Protein AF-A0A177NPK9-F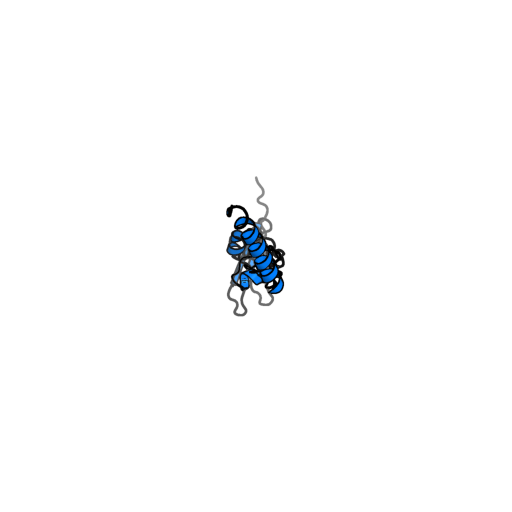1 (afdb_monomer_lite)

pLDDT: mean 84.01, std 14.15, range [46.66, 98.06]

Radius of gyration: 33.13 Å; chains: 1; bounding box: 73×43×99 Å

Foldseek 3Di:
DDDDDDWDWDWDADPVRHTAWIDIPVAWIKGWDADPVGHTDAIATRVADQQCPPRDHQVRDQQRNPLQDGPVRCVVQVHDSNDSCQQQDQQCPQPDGPVRCVVVVHHSNDRPPPPPPPPPPPVVVVVVVVVVVVVVVVVVVVVPDD

Secondary structure (DSSP, 8-state):
----PPP-EEEEE-TTS-EEEEEETTSPEEEEEE-TTS-EEEEEETTS--SSSSS--GGG-SSTT-SSS-HHHHHHHT--TT-TTGGG--SSSSS--HHHHHHHT--TTS------------HHHHHHHHHHHHHHHHHHHTTS--

Organism: NCBI:txid702114

Structure (mmCIF, N/CA/C/O backbone):
data_AF-A0A177NPK9-F1
#
_entry.id   AF-A0A177NPK9-F1
#
loop_
_atom_site.group_PDB
_atom_site.id
_atom_site.type_symbol
_atom_site.label_atom_id
_atom_site.label_alt_id
_atom_site.label_comp_id
_atom_site.label_asym_id
_atom_site.label_entity_id
_atom_site.label_seq_id
_atom_site.pdbx_PDB_ins_code
_atom_site.Cartn_x
_atom_site.Cartn_y
_atom_site.Cartn_z
_atom_site.occupancy
_atom_site.B_iso_or_equiv
_atom_site.auth_seq_id
_atom_site.auth_comp_id
_atom_site.auth_asym_id
_atom_site.auth_atom_id
_atom_site.pdbx_PDB_model_num
ATOM 1 N N . MET A 1 1 ? 26.939 26.757 -28.899 1.00 50.84 1 MET A N 1
ATOM 2 C CA . MET A 1 1 ? 25.915 25.739 -29.209 1.00 50.84 1 MET A CA 1
ATOM 3 C C . MET A 1 1 ? 25.718 24.910 -27.952 1.00 50.84 1 MET A C 1
ATOM 5 O O . MET A 1 1 ? 26.741 24.487 -27.419 1.00 50.84 1 MET A O 1
ATOM 9 N N . PRO A 1 2 ? 24.496 24.725 -27.428 1.00 61.88 2 PRO A N 1
ATOM 10 C CA . PRO A 1 2 ? 24.296 23.764 -26.353 1.00 61.88 2 PRO A CA 1
ATOM 11 C C . PRO A 1 2 ? 24.625 22.375 -26.904 1.00 61.88 2 PRO A C 1
ATOM 13 O O . PRO A 1 2 ? 24.129 21.991 -27.962 1.00 61.88 2 PRO A O 1
ATOM 16 N N . VAL A 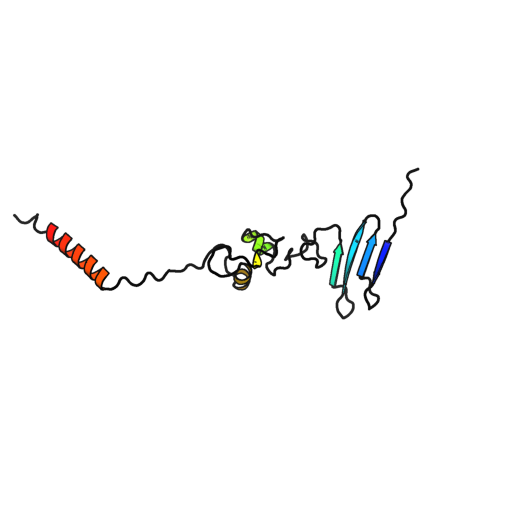1 3 ? 25.521 21.657 -26.233 1.00 63.44 3 VAL A N 1
ATOM 17 C CA . VAL A 1 3 ? 25.736 20.238 -26.509 1.00 63.44 3 VAL A CA 1
ATOM 18 C C . VAL A 1 3 ? 24.540 19.500 -25.922 1.00 63.44 3 VAL A C 1
ATOM 20 O O . VAL A 1 3 ? 24.323 19.530 -24.715 1.00 63.44 3 VAL A O 1
ATOM 23 N N . HIS A 1 4 ? 23.716 18.890 -26.769 1.00 64.44 4 HIS A N 1
ATOM 24 C CA . HIS A 1 4 ? 22.774 17.896 -26.275 1.00 64.44 4 HIS A CA 1
ATOM 25 C C . HIS A 1 4 ? 23.615 16.685 -25.878 1.00 64.44 4 HIS A C 1
ATOM 27 O O . HIS A 1 4 ? 24.267 16.082 -26.732 1.00 64.44 4 HIS A O 1
ATOM 33 N N . ALA A 1 5 ? 23.681 16.394 -24.578 1.00 71.69 5 ALA A N 1
ATOM 34 C CA . ALA A 1 5 ? 24.277 15.153 -24.109 1.00 71.69 5 ALA A CA 1
ATOM 35 C C . ALA A 1 5 ? 23.573 13.982 -24.812 1.00 71.69 5 ALA A C 1
ATOM 37 O O . ALA A 1 5 ? 22.360 14.026 -25.024 1.00 71.69 5 ALA A O 1
ATOM 38 N N . ALA A 1 6 ? 24.332 12.965 -25.220 1.00 79.69 6 ALA A N 1
ATOM 39 C CA . ALA A 1 6 ? 23.733 11.766 -25.785 1.00 79.69 6 ALA A CA 1
ATOM 40 C C . ALA A 1 6 ? 22.863 11.096 -24.712 1.00 79.69 6 ALA A C 1
ATOM 42 O O . ALA A 1 6 ? 23.336 10.810 -23.609 1.00 79.69 6 ALA A O 1
ATOM 43 N N . VAL A 1 7 ? 21.592 10.876 -25.040 1.00 83.75 7 VAL A N 1
ATOM 44 C CA . VAL A 1 7 ? 20.680 10.093 -24.208 1.00 83.75 7 VAL A CA 1
ATOM 45 C C . VAL A 1 7 ? 20.888 8.626 -24.561 1.00 83.75 7 VAL A C 1
ATOM 47 O O . VAL A 1 7 ? 20.779 8.246 -25.727 1.00 83.75 7 VAL A O 1
ATOM 50 N N . THR A 1 8 ? 21.206 7.820 -23.557 1.00 87.81 8 THR A N 1
ATOM 51 C CA . THR A 1 8 ? 21.353 6.367 -23.667 1.00 87.81 8 THR A CA 1
ATOM 52 C C . THR A 1 8 ? 20.135 5.714 -23.032 1.00 87.81 8 THR A C 1
ATOM 54 O O . THR A 1 8 ? 19.658 6.171 -21.990 1.00 87.81 8 THR A O 1
ATOM 57 N N . ILE A 1 9 ? 19.632 4.657 -23.671 1.00 90.44 9 ILE A N 1
ATOM 58 C CA . ILE A 1 9 ? 18.542 3.835 -23.147 1.00 90.44 9 ILE A CA 1
ATOM 59 C C . ILE A 1 9 ? 19.070 2.418 -22.962 1.00 90.44 9 ILE A C 1
ATOM 61 O O . ILE A 1 9 ? 19.452 1.774 -23.942 1.00 90.44 9 ILE A O 1
ATOM 65 N N . ASP A 1 10 ? 19.066 1.955 -21.720 1.00 92.00 10 ASP A N 1
ATOM 66 C CA . ASP A 1 10 ? 19.447 0.605 -21.336 1.00 92.00 10 ASP A CA 1
ATOM 67 C C . ASP A 1 10 ? 18.188 -0.250 -21.165 1.00 92.00 10 ASP A C 1
ATOM 69 O O . ASP A 1 10 ? 17.218 0.161 -20.526 1.00 92.00 10 ASP A O 1
ATOM 73 N N . TYR A 1 11 ? 18.200 -1.444 -21.753 1.00 93.50 11 TYR A N 1
ATOM 74 C CA . TYR A 1 11 ? 17.104 -2.406 -21.670 1.00 93.50 11 TYR A CA 1
ATOM 75 C C . TYR A 1 11 ? 17.579 -3.635 -20.904 1.00 93.50 11 TYR A C 1
ATOM 77 O O . TYR A 1 11 ? 18.649 -4.168 -21.208 1.00 93.50 11 TYR A O 1
ATOM 85 N N . SER A 1 12 ? 16.775 -4.109 -19.958 1.00 94.19 12 SER A N 1
ATOM 86 C CA . SER A 1 12 ? 16.980 -5.407 -19.315 1.00 94.19 12 SER A CA 1
ATOM 87 C C . SER A 1 12 ? 15.846 -6.360 -19.667 1.00 94.19 12 SER A C 1
ATOM 89 O O . SER A 1 12 ? 14.731 -5.935 -19.976 1.00 94.19 12 SER A O 1
ATOM 91 N N . TYR A 1 13 ? 16.143 -7.652 -19.643 1.00 93.06 13 TYR A N 1
ATOM 92 C CA . TYR A 1 13 ? 15.200 -8.701 -19.995 1.00 93.06 13 TYR A CA 1
ATOM 93 C C . TYR A 1 13 ? 15.226 -9.790 -18.928 1.00 93.06 13 TYR A C 1
ATOM 95 O O . TYR A 1 13 ? 16.268 -10.019 -18.313 1.00 93.06 13 TYR A O 1
ATOM 103 N N . ASP A 1 14 ? 14.093 -10.457 -18.735 1.00 91.50 14 ASP A N 1
ATOM 104 C CA . ASP A 1 14 ? 14.005 -11.657 -17.904 1.00 91.50 14 ASP A CA 1
ATOM 105 C C . ASP A 1 14 ? 14.577 -12.903 -18.617 1.00 91.50 14 ASP A C 1
ATOM 107 O O . ASP A 1 14 ? 14.988 -12.853 -19.781 1.00 91.50 14 ASP A O 1
ATOM 111 N N . ASP A 1 15 ? 14.572 -14.052 -17.934 1.00 92.38 15 ASP A N 1
ATOM 112 C CA . ASP A 1 15 ? 15.074 -15.333 -18.466 1.00 92.38 15 ASP A CA 1
ATOM 113 C C . ASP A 1 15 ? 14.298 -15.843 -19.698 1.00 92.38 15 ASP A C 1
ATOM 115 O O . ASP A 1 15 ? 14.783 -16.697 -20.444 1.00 92.38 15 ASP A O 1
ATOM 119 N N . LEU A 1 16 ? 13.090 -15.319 -19.928 1.00 94.00 16 LEU A N 1
ATOM 120 C CA . LEU A 1 16 ? 12.251 -15.613 -21.092 1.00 94.00 16 LEU A CA 1
ATOM 121 C C . LEU A 1 16 ? 12.442 -14.580 -22.213 1.00 94.00 16 LEU A C 1
ATOM 123 O O . LEU A 1 16 ? 11.710 -14.601 -23.207 1.00 94.00 16 LEU A O 1
ATOM 127 N N . ASN A 1 17 ? 13.444 -13.707 -22.079 1.00 92.88 17 ASN A N 1
ATOM 128 C CA . ASN A 1 17 ? 13.803 -12.661 -23.027 1.00 92.88 17 ASN A CA 1
ATOM 129 C C . ASN A 1 17 ? 12.669 -11.639 -23.257 1.00 92.88 17 ASN A C 1
ATOM 131 O O . ASN A 1 17 ? 12.526 -11.089 -24.356 1.00 92.88 17 ASN A O 1
ATOM 135 N N . ARG A 1 18 ? 11.856 -11.385 -22.223 1.00 92.50 18 ARG A N 1
ATOM 136 C CA . ARG A 1 18 ? 10.811 -10.349 -22.187 1.00 92.50 18 ARG A CA 1
ATOM 137 C C . ARG A 1 18 ? 11.359 -9.098 -21.502 1.00 92.50 18 ARG A C 1
ATOM 139 O O . ARG A 1 18 ? 12.161 -9.205 -20.582 1.00 92.50 18 ARG A O 1
ATOM 146 N N . LEU A 1 19 ? 10.959 -7.912 -21.968 1.00 92.88 19 LEU A N 1
ATOM 147 C CA . LEU A 1 19 ? 11.486 -6.628 -21.486 1.00 92.88 19 LEU A CA 1
ATOM 148 C C . LEU A 1 19 ? 11.111 -6.400 -20.019 1.00 92.88 19 LEU A C 1
ATOM 150 O O . LEU A 1 19 ? 9.936 -6.205 -19.745 1.00 92.88 19 LEU A O 1
ATOM 154 N N . GLN A 1 20 ? 12.080 -6.351 -19.110 1.00 91.25 20 GLN A N 1
ATOM 155 C CA . GLN A 1 20 ? 11.845 -6.144 -17.679 1.00 91.25 20 GLN A CA 1
ATOM 156 C C . GLN A 1 20 ? 12.007 -4.675 -17.274 1.00 91.25 20 GLN A C 1
ATOM 158 O O . GLN A 1 20 ? 11.166 -4.139 -16.554 1.00 91.25 20 GLN A O 1
ATOM 163 N N . THR A 1 21 ? 13.055 -3.997 -17.754 1.00 90.19 21 THR A N 1
ATOM 164 C CA . THR A 1 21 ? 13.262 -2.568 -17.476 1.00 90.19 21 THR A CA 1
ATOM 165 C C . THR A 1 21 ? 13.739 -1.796 -18.699 1.00 90.19 21 THR A C 1
ATOM 167 O O . THR A 1 21 ? 14.470 -2.314 -19.544 1.00 90.19 21 THR A O 1
ATOM 170 N N . LEU A 1 22 ? 13.333 -0.530 -18.766 1.00 90.50 22 LEU A N 1
ATOM 171 C CA . LEU A 1 22 ? 13.828 0.476 -19.698 1.00 90.50 22 LEU A CA 1
ATOM 172 C C . LEU A 1 22 ? 14.361 1.647 -18.874 1.00 90.50 22 LEU A C 1
ATOM 174 O O . LEU A 1 22 ? 13.582 2.388 -18.280 1.00 90.50 22 LEU A O 1
ATOM 178 N N . ALA A 1 23 ? 15.678 1.822 -18.838 1.00 89.94 23 ALA A N 1
ATOM 179 C CA . ALA A 1 23 ? 16.341 2.879 -18.087 1.00 89.94 23 ALA A CA 1
ATOM 180 C C . ALA A 1 23 ? 16.896 3.941 -19.035 1.00 89.94 23 ALA A C 1
ATOM 182 O O . ALA A 1 23 ? 17.724 3.661 -19.899 1.00 89.94 23 ALA A O 1
ATOM 183 N N . ARG A 1 24 ? 16.452 5.183 -18.862 1.00 87.00 24 ARG A N 1
ATOM 184 C CA . ARG A 1 24 ? 17.068 6.338 -19.515 1.00 87.00 24 ARG A CA 1
ATOM 185 C C . ARG A 1 24 ? 18.161 6.907 -18.621 1.00 87.00 24 ARG A C 1
ATOM 187 O O . ARG A 1 24 ? 17.907 7.181 -17.454 1.00 87.00 24 ARG A O 1
ATOM 194 N N . ASN A 1 25 ? 19.344 7.179 -19.168 1.00 84.44 25 ASN A N 1
ATOM 195 C CA . ASN A 1 25 ? 20.431 7.809 -18.402 1.00 84.44 25 ASN A CA 1
ATOM 196 C C . ASN A 1 25 ? 20.109 9.240 -17.919 1.00 84.44 25 ASN A C 1
ATOM 198 O O . ASN A 1 25 ? 20.815 9.780 -17.070 1.00 84.44 25 ASN A O 1
ATOM 202 N N . ASP A 1 26 ? 19.070 9.856 -18.477 1.00 83.94 26 ASP A N 1
ATOM 203 C CA . ASP A 1 26 ? 18.610 11.213 -18.195 1.00 83.94 26 ASP A CA 1
ATOM 204 C C . ASP A 1 26 ? 17.162 11.259 -17.665 1.00 83.94 26 ASP A C 1
ATOM 206 O O . ASP A 1 26 ? 16.553 12.331 -17.639 1.00 83.94 26 ASP A O 1
ATOM 210 N N . GLY A 1 27 ? 16.574 10.111 -17.306 1.00 80.44 27 GLY A N 1
ATOM 211 C CA . GLY A 1 27 ? 15.139 10.003 -17.056 1.00 80.44 27 GLY A CA 1
ATOM 212 C C . GLY A 1 27 ? 14.731 8.838 -16.151 1.00 80.44 27 GLY A C 1
ATOM 213 O O . GLY A 1 27 ? 15.584 8.166 -15.576 1.00 80.44 27 GLY A O 1
ATOM 214 N N . PRO A 1 28 ? 13.415 8.615 -15.993 1.00 82.31 28 PRO A N 1
ATOM 215 C CA . PRO A 1 28 ? 12.897 7.537 -15.163 1.00 82.31 28 PRO A CA 1
ATOM 216 C C . PRO A 1 28 ? 13.224 6.163 -15.750 1.00 82.31 28 PRO A C 1
ATOM 218 O O . PRO A 1 28 ? 13.351 6.000 -16.969 1.00 82.31 28 PRO A O 1
ATOM 221 N N . VAL A 1 29 ? 13.310 5.172 -14.869 1.00 86.94 29 VAL A N 1
ATOM 222 C CA . VAL A 1 29 ? 13.312 3.758 -15.234 1.00 86.94 29 VAL A CA 1
ATOM 223 C C . VAL A 1 29 ? 11.864 3.297 -15.311 1.00 86.94 29 VAL A C 1
ATOM 225 O O . VAL A 1 29 ? 11.093 3.523 -14.384 1.00 86.94 29 VAL A O 1
ATOM 228 N N . VAL A 1 30 ? 11.485 2.671 -16.417 1.00 89.25 30 VAL A N 1
ATOM 229 C CA . VAL A 1 30 ? 10.169 2.048 -16.587 1.00 89.25 30 VAL A CA 1
ATOM 230 C C . VAL A 1 30 ? 10.316 0.553 -16.330 1.00 89.25 30 VAL A C 1
ATOM 232 O O . VAL A 1 30 ? 11.157 -0.085 -16.968 1.00 89.25 30 VAL A O 1
ATOM 235 N N . GLY A 1 31 ? 9.530 0.011 -15.403 1.00 89.19 31 GLY A N 1
ATOM 236 C CA . GLY A 1 31 ? 9.494 -1.415 -15.065 1.00 89.19 31 GLY A CA 1
ATOM 237 C C . GLY A 1 31 ? 8.274 -2.115 -15.664 1.00 89.19 31 GLY A C 1
ATOM 238 O O . GLY A 1 31 ? 7.231 -1.486 -15.843 1.00 89.19 31 GLY A O 1
ATOM 239 N N . TYR A 1 32 ? 8.408 -3.406 -15.968 1.00 90.19 32 TYR A N 1
ATOM 240 C CA . TYR A 1 32 ? 7.344 -4.247 -16.523 1.00 90.19 32 TYR A CA 1
ATOM 241 C C . TYR A 1 32 ? 7.291 -5.605 -15.810 1.00 90.19 32 TYR A C 1
ATOM 243 O O . TYR A 1 32 ? 8.323 -6.256 -15.629 1.00 90.19 32 TYR A O 1
ATOM 251 N N . GLN A 1 33 ? 6.082 -6.055 -15.473 1.00 89.81 33 GLN A N 1
ATOM 252 C CA . GLN A 1 33 ? 5.794 -7.387 -14.928 1.00 89.81 33 GLN A CA 1
ATOM 253 C C . GLN A 1 33 ? 4.904 -8.166 -15.895 1.00 89.81 33 GLN A C 1
ATOM 255 O O . GLN A 1 33 ? 4.033 -7.592 -16.551 1.00 89.81 33 GLN A O 1
ATOM 260 N N . TYR A 1 34 ? 5.105 -9.480 -15.966 1.00 91.38 34 TYR A N 1
ATOM 261 C CA . TYR A 1 34 ? 4.333 -10.356 -16.843 1.00 91.38 34 TYR A CA 1
ATOM 262 C C . TYR A 1 34 ? 3.861 -11.593 -16.094 1.00 91.38 34 TYR A C 1
ATOM 264 O O . TYR A 1 34 ? 4.595 -12.152 -15.276 1.00 91.38 34 TYR A O 1
ATOM 272 N N . ASP A 1 35 ? 2.689 -12.093 -16.472 1.00 91.62 35 ASP A N 1
ATOM 273 C CA . ASP A 1 35 ? 2.207 -13.391 -16.017 1.00 91.62 35 ASP A CA 1
ATOM 274 C C . ASP A 1 35 ? 2.998 -14.561 -16.651 1.00 91.62 35 ASP A C 1
ATOM 276 O O . ASP A 1 35 ? 3.897 -14.393 -17.488 1.00 91.62 35 ASP A O 1
ATOM 280 N N . ALA A 1 36 ? 2.645 -15.790 -16.264 1.00 89.56 36 ALA A N 1
ATOM 281 C CA . ALA A 1 36 ? 3.248 -17.009 -16.806 1.00 89.56 36 ALA A CA 1
ATOM 282 C C . ALA A 1 36 ? 2.924 -17.258 -18.295 1.00 89.56 36 ALA A C 1
ATOM 284 O O . ALA A 1 36 ? 3.630 -18.022 -18.953 1.00 89.56 36 ALA A O 1
ATOM 285 N N . ALA A 1 37 ? 1.869 -16.638 -18.831 1.00 92.19 37 ALA A N 1
ATOM 286 C CA . ALA A 1 37 ? 1.482 -16.732 -20.238 1.00 92.19 37 ALA A CA 1
ATOM 287 C C . ALA A 1 37 ? 2.174 -15.670 -21.118 1.00 92.19 37 ALA A C 1
ATOM 289 O O . ALA A 1 37 ? 2.112 -15.765 -22.344 1.00 92.19 37 ALA A O 1
ATOM 290 N N . GLY A 1 38 ? 2.861 -14.695 -20.514 1.00 90.00 38 GLY A N 1
ATOM 291 C CA . GLY A 1 38 ? 3.531 -13.601 -21.214 1.00 90.00 38 GLY A CA 1
ATOM 292 C C . GLY A 1 38 ? 2.684 -12.348 -21.404 1.00 90.00 38 GLY A C 1
ATOM 293 O O . GLY A 1 38 ? 3.121 -11.449 -22.121 1.00 90.00 38 GLY A O 1
ATOM 294 N N . ASN A 1 39 ? 1.512 -12.254 -20.777 1.00 91.94 39 ASN A N 1
ATOM 295 C CA . ASN A 1 39 ? 0.729 -11.024 -20.791 1.00 91.94 39 ASN A CA 1
ATOM 296 C C . ASN A 1 39 ? 1.317 -10.031 -19.788 1.00 91.94 39 ASN A C 1
ATOM 298 O O . ASN A 1 39 ? 1.702 -10.416 -18.685 1.00 91.94 39 ASN A O 1
ATOM 302 N N . LEU A 1 40 ? 1.374 -8.755 -20.174 1.00 90.44 40 LEU A N 1
ATOM 303 C CA . LEU A 1 40 ? 1.771 -7.670 -19.281 1.00 90.44 40 LEU A CA 1
ATOM 304 C C . LEU A 1 40 ? 0.731 -7.523 -18.163 1.00 90.44 40 LEU A C 1
ATOM 306 O O . LEU A 1 40 ? -0.456 -7.376 -18.457 1.00 90.44 40 LEU A O 1
ATOM 310 N N . THR A 1 41 ? 1.178 -7.545 -16.911 1.00 90.56 41 THR A N 1
ATOM 311 C CA . THR A 1 41 ? 0.315 -7.391 -15.730 1.00 90.56 41 THR A CA 1
ATOM 312 C C . THR A 1 41 ? 0.465 -6.020 -15.087 1.00 90.56 41 THR A C 1
ATOM 314 O O . THR A 1 41 ? -0.543 -5.406 -14.755 1.00 90.56 41 THR A O 1
ATOM 317 N N . THR A 1 42 ? 1.697 -5.514 -14.986 1.00 87.31 42 THR A N 1
ATOM 318 C CA . THR A 1 42 ? 2.004 -4.257 -14.284 1.00 87.31 42 THR A CA 1
ATOM 319 C C . THR A 1 42 ? 3.045 -3.461 -15.060 1.00 87.31 42 THR A C 1
ATOM 321 O O . THR A 1 42 ? 3.971 -4.034 -15.643 1.00 87.31 42 THR A O 1
ATOM 324 N N . GLN A 1 43 ? 2.901 -2.136 -15.066 1.00 89.19 43 GLN A N 1
ATOM 325 C CA . GLN A 1 43 ? 3.880 -1.210 -15.623 1.00 89.19 43 GLN A CA 1
ATOM 326 C C . GLN A 1 43 ? 4.052 -0.011 -14.685 1.00 89.19 43 GLN A C 1
ATOM 328 O O . GLN A 1 43 ? 3.088 0.712 -14.442 1.00 89.19 43 GLN A O 1
ATOM 333 N N . GLY A 1 44 ? 5.291 0.227 -14.253 1.00 85.31 44 GLY A N 1
ATOM 334 C CA . GLY A 1 44 ? 5.644 1.259 -13.275 1.00 85.31 44 GLY A CA 1
ATOM 335 C C . GLY A 1 44 ? 6.732 2.213 -13.743 1.00 85.31 44 GLY A C 1
ATOM 336 O O . GLY A 1 44 ? 7.435 1.944 -14.723 1.00 85.31 44 GLY A O 1
ATOM 337 N N . VAL A 1 45 ? 6.896 3.329 -13.028 1.00 84.50 45 VAL A N 1
ATOM 338 C CA . VAL A 1 45 ? 7.949 4.325 -13.278 1.00 84.50 45 VAL A CA 1
ATOM 339 C C . VAL A 1 45 ? 8.696 4.681 -11.993 1.00 84.50 45 VAL A C 1
ATOM 341 O O . VAL A 1 45 ? 8.102 5.055 -10.992 1.00 84.50 45 VAL A O 1
ATOM 344 N N . SER A 1 46 ? 10.028 4.635 -12.033 1.00 78.00 46 SER A N 1
ATOM 345 C CA . SER A 1 46 ? 10.893 4.797 -10.854 1.00 78.00 46 SER A CA 1
ATOM 346 C C . SER A 1 46 ? 10.985 6.223 -10.302 1.00 78.00 46 SER A C 1
ATOM 348 O O . SER A 1 46 ? 11.751 6.479 -9.378 1.00 78.00 46 SER A O 1
ATOM 350 N N . ASN A 1 47 ? 10.334 7.194 -10.941 1.00 77.69 47 ASN A N 1
ATOM 351 C CA . ASN A 1 47 ? 10.287 8.584 -10.484 1.00 77.69 47 ASN A CA 1
ATOM 352 C C . ASN A 1 47 ? 8.986 8.921 -9.748 1.00 77.69 47 ASN A C 1
ATOM 354 O O . ASN A 1 47 ? 8.770 10.088 -9.414 1.00 77.69 47 ASN A O 1
ATOM 358 N N . SER A 1 48 ? 8.136 7.926 -9.522 1.00 84.19 48 SER A N 1
ATOM 359 C CA . SER A 1 48 ? 6.978 8.028 -8.653 1.00 84.19 48 SER A CA 1
ATOM 360 C C . SER A 1 48 ? 7.287 7.347 -7.319 1.00 84.19 48 SER A C 1
ATOM 362 O O . SER A 1 48 ? 8.012 6.354 -7.322 1.00 84.19 48 SER A O 1
ATOM 364 N N . PRO A 1 49 ? 6.798 7.888 -6.186 1.00 88.88 49 PRO A N 1
ATOM 365 C CA . PRO A 1 49 ? 6.749 7.130 -4.943 1.00 88.88 49 PRO A CA 1
ATOM 366 C C . PRO A 1 49 ? 6.023 5.805 -5.185 1.00 88.88 49 PRO A C 1
ATOM 368 O O . PRO A 1 49 ? 5.006 5.799 -5.881 1.00 88.88 49 PRO A O 1
ATOM 371 N N . ASP A 1 50 ? 6.619 4.746 -4.661 1.00 89.88 50 ASP A N 1
ATOM 372 C CA . ASP A 1 50 ? 6.187 3.351 -4.688 1.00 89.88 50 ASP A CA 1
ATOM 373 C C . ASP A 1 50 ? 6.662 2.804 -3.329 1.00 89.88 50 ASP A C 1
ATOM 375 O O . ASP A 1 50 ? 7.878 2.714 -3.098 1.00 89.88 50 ASP A O 1
ATOM 379 N N . THR A 1 51 ? 5.742 2.671 -2.367 1.00 92.31 51 THR A N 1
ATOM 380 C CA . THR A 1 51 ? 6.081 2.375 -0.964 1.00 92.31 51 THR A CA 1
ATOM 381 C C . THR A 1 51 ? 6.312 0.877 -0.743 1.00 92.31 51 THR A C 1
ATOM 383 O O . THR A 1 51 ? 7.227 0.531 0.014 1.00 92.31 51 THR A O 1
ATOM 386 N N . ASP A 1 52 ? 5.568 -0.001 -1.414 1.00 90.88 52 ASP A N 1
ATOM 387 C CA . ASP A 1 52 ? 5.651 -1.459 -1.255 1.00 90.88 52 ASP A CA 1
ATOM 388 C C . ASP A 1 52 ? 6.578 -2.150 -2.289 1.00 90.88 52 ASP A C 1
ATOM 390 O O . ASP A 1 52 ? 7.082 -3.257 -2.056 1.00 90.88 52 ASP A O 1
ATOM 394 N N . GLY A 1 53 ? 6.920 -1.459 -3.382 1.00 88.19 53 GLY A N 1
ATOM 395 C CA . GLY A 1 53 ? 7.837 -1.911 -4.424 1.00 88.19 53 GLY A CA 1
ATOM 396 C C . GLY A 1 53 ? 7.201 -2.805 -5.491 1.00 88.19 53 GLY A C 1
ATOM 397 O O . GLY A 1 53 ? 7.944 -3.531 -6.175 1.00 88.19 53 GLY A O 1
ATOM 398 N N . ASP A 1 54 ? 5.876 -2.808 -5.640 1.00 87.12 54 ASP A N 1
ATOM 399 C CA . ASP A 1 54 ? 5.162 -3.668 -6.592 1.00 87.12 54 ASP A CA 1
ATOM 400 C C . ASP A 1 54 ? 5.143 -3.124 -8.044 1.00 87.12 54 ASP A C 1
ATOM 402 O O . ASP A 1 54 ? 4.750 -3.835 -8.985 1.00 87.12 54 ASP A O 1
ATOM 406 N N . LEU A 1 55 ? 5.707 -1.922 -8.250 1.00 86.81 55 LEU A N 1
ATOM 407 C CA . LEU A 1 55 ? 5.738 -1.135 -9.490 1.00 86.81 55 LEU A CA 1
ATOM 408 C C . LEU A 1 55 ? 4.432 -0.403 -9.828 1.00 86.81 55 LEU A C 1
ATOM 410 O O . LEU A 1 55 ? 4.295 0.110 -10.947 1.00 86.81 55 LEU A O 1
ATOM 414 N N . LEU A 1 56 ? 3.490 -0.310 -8.906 1.00 86.25 56 LEU A N 1
ATOM 415 C CA . LEU A 1 56 ? 2.432 0.680 -8.914 1.00 86.25 56 LEU A CA 1
ATOM 416 C C . LEU A 1 56 ? 2.906 1.884 -8.107 1.00 86.25 56 LEU A C 1
ATOM 418 O O . LEU A 1 56 ? 3.610 1.805 -7.112 1.00 86.25 56 LEU A O 1
ATOM 422 N N . ALA A 1 57 ? 2.608 3.063 -8.633 1.00 89.44 57 ALA A N 1
ATOM 423 C CA . ALA A 1 57 ? 2.893 4.272 -7.890 1.00 89.44 57 ALA A CA 1
ATOM 424 C C . ALA A 1 57 ? 1.789 4.478 -6.864 1.00 89.44 57 ALA A C 1
ATOM 426 O O . ALA A 1 57 ? 0.629 4.323 -7.235 1.00 89.44 57 ALA A O 1
ATOM 427 N N . ASN A 1 58 ? 2.128 4.990 -5.685 1.00 91.06 58 ASN A N 1
ATOM 428 C CA . ASN A 1 58 ? 1.188 5.204 -4.585 1.00 91.06 58 ASN A CA 1
ATOM 429 C C . ASN A 1 58 ? -0.162 5.826 -5.006 1.00 91.06 58 ASN A C 1
ATOM 431 O O . ASN A 1 58 ? -1.253 5.351 -4.751 1.00 91.06 58 ASN A O 1
ATOM 435 N N . PHE A 1 59 ? -0.127 6.885 -5.821 1.00 88.88 59 PHE A N 1
ATOM 436 C CA . PHE A 1 59 ? -1.363 7.543 -6.280 1.00 88.88 59 PHE A CA 1
ATOM 437 C C . PHE A 1 59 ? -2.305 6.658 -7.132 1.00 88.88 59 PHE A C 1
ATOM 439 O O . PHE A 1 59 ? -3.404 7.100 -7.484 1.00 88.88 59 PHE A O 1
ATOM 446 N N . ALA A 1 60 ? -1.839 5.492 -7.570 1.00 90.00 60 ALA A N 1
ATOM 447 C CA . ALA A 1 60 ? -2.548 4.503 -8.367 1.00 90.00 60 ALA A CA 1
ATOM 448 C C . ALA A 1 60 ? -2.663 3.138 -7.660 1.00 90.00 60 ALA A C 1
ATOM 450 O O . ALA A 1 60 ? -3.337 2.263 -8.212 1.00 90.00 60 ALA A O 1
ATOM 451 N N . ASP A 1 61 ? -2.040 2.973 -6.493 1.00 92.19 61 ASP A N 1
ATOM 452 C CA . ASP A 1 61 ? -2.126 1.783 -5.658 1.00 92.19 61 ASP A CA 1
ATOM 453 C C . ASP A 1 61 ? -3.297 1.929 -4.665 1.00 92.19 61 ASP A C 1
ATOM 455 O O . ASP A 1 61 ? -3.517 3.013 -4.126 1.00 92.19 61 ASP A O 1
ATOM 459 N N . PRO A 1 62 ? -4.173 0.923 -4.503 1.00 95.88 62 PRO A N 1
ATOM 460 C CA . PRO A 1 62 ? -5.182 0.926 -3.445 1.00 95.88 62 PRO A CA 1
ATOM 461 C C . PRO A 1 62 ? -4.676 0.550 -2.035 1.00 95.88 62 PRO A C 1
ATOM 463 O O . PRO A 1 62 ? -5.485 0.668 -1.108 1.00 95.88 62 PRO A O 1
ATOM 466 N N . ASP A 1 63 ? -3.455 0.034 -1.897 1.00 97.19 63 ASP A N 1
ATOM 467 C CA . ASP A 1 63 ? -2.804 -0.422 -0.654 1.00 97.19 63 ASP A CA 1
ATOM 468 C C . ASP A 1 63 ? -1.311 -0.048 -0.732 1.00 97.19 63 ASP A C 1
ATOM 470 O O . ASP A 1 63 ? -0.459 -0.877 -1.042 1.00 97.19 63 ASP A O 1
ATOM 474 N N . ASP A 1 64 ? -1.026 1.241 -0.535 1.00 96.75 64 ASP A N 1
ATOM 475 C CA . ASP A 1 64 ? 0.256 1.897 -0.810 1.00 96.75 64 ASP A CA 1
ATOM 476 C C . ASP A 1 64 ? 1.457 1.175 -0.181 1.00 96.75 64 ASP A C 1
ATOM 478 O O . ASP A 1 64 ? 2.544 1.164 -0.764 1.00 96.75 64 ASP A O 1
ATOM 482 N N . ASP A 1 65 ? 1.303 0.627 1.025 1.00 97.06 65 ASP A N 1
ATOM 483 C CA . ASP A 1 65 ? 2.376 -0.038 1.762 1.00 97.06 65 ASP A CA 1
ATOM 484 C C . ASP A 1 65 ? 2.307 -1.571 1.789 1.00 97.06 65 ASP A C 1
ATOM 486 O O . ASP A 1 65 ? 3.235 -2.220 2.303 1.00 97.06 65 ASP A O 1
ATOM 490 N N . GLY A 1 66 ? 1.272 -2.143 1.173 1.00 96.69 66 GLY A N 1
ATOM 491 C CA . GLY A 1 66 ? 1.124 -3.571 0.936 1.00 96.69 66 GLY A CA 1
ATOM 492 C C . GLY A 1 66 ? 0.929 -4.394 2.208 1.00 96.69 66 GLY A C 1
ATOM 493 O O . GLY A 1 66 ? 1.290 -5.583 2.236 1.00 96.69 66 GLY A O 1
ATOM 494 N N . ASP A 1 67 ? 0.405 -3.802 3.282 1.00 97.38 67 ASP A N 1
ATOM 495 C CA . ASP A 1 67 ? 0.181 -4.502 4.549 1.00 97.38 67 ASP A CA 1
ATOM 496 C C . ASP A 1 67 ? -1.152 -5.269 4.617 1.00 97.38 67 ASP A C 1
ATOM 498 O O . ASP A 1 67 ? -1.385 -6.084 5.527 1.00 97.38 67 ASP A O 1
ATOM 502 N N . GLY A 1 68 ? -1.982 -5.102 3.585 1.00 96.31 68 GLY A N 1
ATOM 503 C CA . GLY A 1 68 ? -3.270 -5.757 3.428 1.00 96.31 68 GLY A CA 1
ATOM 504 C C . GLY A 1 68 ? -4.448 -4.944 3.964 1.00 96.31 68 GLY A C 1
ATOM 505 O O . GLY A 1 68 ? -5.575 -5.464 3.950 1.00 96.31 68 GLY A O 1
ATOM 506 N N . MET A 1 69 ? -4.225 -3.715 4.433 1.00 97.62 69 MET A N 1
ATOM 507 C CA . MET A 1 69 ? -5.253 -2.723 4.733 1.00 97.62 69 MET A CA 1
ATOM 508 C C . MET A 1 69 ? -5.291 -1.677 3.606 1.00 97.62 69 MET A C 1
ATOM 510 O O . MET A 1 69 ? -4.305 -1.014 3.359 1.00 97.62 69 MET A O 1
ATOM 514 N N . PRO A 1 70 ? -6.426 -1.470 2.914 1.00 97.88 70 PRO A N 1
ATOM 515 C CA . PRO A 1 70 ? -6.483 -0.462 1.859 1.00 97.88 70 PRO A CA 1
ATOM 516 C C . PRO A 1 70 ? -6.342 0.964 2.404 1.00 97.88 70 PRO A C 1
ATOM 518 O O . PRO A 1 70 ? -7.032 1.303 3.375 1.00 97.88 70 PRO A O 1
ATOM 521 N N . ASP A 1 71 ? -5.678 1.845 1.651 1.00 97.75 71 ASP A N 1
ATOM 522 C CA . ASP A 1 71 ? -5.493 3.273 1.958 1.00 97.75 71 ASP A CA 1
ATOM 523 C C . ASP A 1 71 ? -6.778 3.949 2.430 1.00 97.75 71 ASP A C 1
ATOM 525 O O . ASP A 1 71 ? -6.828 4.748 3.366 1.00 97.75 71 ASP A O 1
ATOM 529 N N . THR A 1 72 ? -7.877 3.651 1.733 1.00 97.38 72 THR A N 1
ATOM 530 C CA . THR A 1 72 ? -9.180 4.260 2.018 1.00 97.38 72 THR A CA 1
ATOM 531 C C . THR A 1 72 ? -9.697 3.915 3.412 1.00 97.38 72 THR A C 1
ATOM 533 O O . THR A 1 72 ? -10.356 4.747 4.041 1.00 97.38 72 THR A O 1
ATOM 536 N N . TRP A 1 73 ? -9.408 2.706 3.891 1.00 97.50 73 TRP A N 1
ATOM 537 C CA . TRP A 1 73 ? -9.777 2.245 5.222 1.00 97.50 73 TRP A CA 1
ATOM 538 C C . TRP A 1 73 ? -8.844 2.850 6.270 1.00 97.50 73 TRP A C 1
ATOM 540 O O . TRP A 1 73 ? -9.314 3.401 7.264 1.00 97.50 73 TRP A O 1
ATOM 550 N N . GLU A 1 74 ? -7.544 2.856 6.011 1.00 98.06 74 GLU A N 1
ATOM 551 C CA . GLU A 1 74 ? -6.562 3.456 6.909 1.00 98.06 74 GLU A CA 1
ATOM 552 C C . GLU A 1 74 ? -6.802 4.952 7.118 1.00 98.06 74 GLU A C 1
ATOM 554 O O . GLU A 1 74 ? -6.908 5.417 8.255 1.00 98.06 74 GLU A O 1
ATOM 559 N N . ILE A 1 75 ? -7.023 5.706 6.036 1.00 97.06 75 ILE A N 1
ATOM 560 C CA . ILE A 1 75 ? -7.371 7.132 6.086 1.00 97.06 75 ILE A CA 1
ATOM 561 C C . ILE A 1 75 ? -8.666 7.352 6.876 1.00 97.06 75 ILE A C 1
ATOM 563 O O . ILE A 1 75 ? -8.771 8.325 7.630 1.00 97.06 75 ILE A O 1
ATOM 567 N N . GLN A 1 76 ? -9.660 6.468 6.726 1.00 97.00 76 GLN A N 1
ATOM 568 C CA . GLN A 1 76 ? -10.921 6.563 7.465 1.00 97.00 76 GLN A CA 1
ATOM 569 C C . GLN A 1 76 ? -10.701 6.469 8.982 1.00 97.00 76 GLN A C 1
ATOM 571 O O . GLN A 1 76 ? -11.388 7.167 9.735 1.00 97.00 76 GLN A O 1
ATOM 576 N N . TYR A 1 77 ? -9.757 5.637 9.423 1.00 96.06 77 TYR A N 1
ATOM 577 C CA . TYR A 1 77 ? -9.432 5.430 10.835 1.00 96.06 77 TYR A CA 1
ATOM 578 C C . TYR A 1 77 ? -8.179 6.185 11.300 1.00 96.06 77 TYR A C 1
ATOM 580 O O . TYR A 1 77 ? -7.758 6.029 12.441 1.00 96.06 77 TYR A O 1
ATOM 588 N N . GLY A 1 78 ? -7.618 7.066 10.469 1.00 95.62 78 GLY A N 1
ATOM 589 C CA . GLY A 1 78 ? -6.457 7.883 10.828 1.00 95.62 78 GLY A CA 1
ATOM 590 C C . GLY A 1 78 ? -5.161 7.090 11.026 1.00 95.62 78 GLY A C 1
ATOM 591 O O . GLY A 1 78 ? -4.283 7.560 11.752 1.00 95.62 78 GLY A O 1
ATOM 592 N N . LEU A 1 79 ? -5.068 5.915 10.406 1.00 97.19 79 LEU A N 1
ATOM 593 C CA . LEU A 1 79 ? -3.845 5.132 10.250 1.00 97.19 79 LEU A CA 1
ATOM 594 C C . LEU A 1 79 ? -2.981 5.726 9.119 1.00 97.19 79 LEU A C 1
ATOM 596 O O . LEU A 1 79 ? -3.327 6.774 8.556 1.00 97.19 79 LEU A O 1
ATOM 600 N N . ASN A 1 80 ? -1.820 5.136 8.853 1.00 97.31 80 ASN A N 1
ATOM 601 C CA . ASN A 1 80 ? -0.832 5.666 7.925 1.00 97.31 80 ASN A CA 1
ATOM 602 C C . ASN A 1 80 ? -0.618 4.725 6.726 1.00 97.31 80 ASN A C 1
ATOM 604 O O . ASN A 1 80 ? 0.254 3.872 6.843 1.00 97.31 80 ASN A O 1
ATOM 608 N N . PRO A 1 81 ? -1.196 5.044 5.546 1.00 97.62 81 PRO A N 1
ATOM 609 C CA . PRO A 1 81 ? -1.083 4.224 4.329 1.00 97.62 81 PRO A CA 1
ATOM 610 C C . PRO A 1 81 ? 0.326 4.003 3.782 1.00 97.62 81 PRO A C 1
ATOM 612 O O . PRO A 1 81 ? 0.534 3.353 2.772 1.00 97.62 81 PRO A O 1
ATOM 615 N N . LEU A 1 82 ? 1.323 4.658 4.371 1.00 97.31 82 LEU A N 1
ATOM 616 C CA . LEU A 1 82 ? 2.716 4.580 3.945 1.00 97.31 82 LEU A CA 1
ATOM 617 C C . LEU A 1 82 ? 3.583 3.810 4.950 1.00 97.31 82 LEU A C 1
ATOM 619 O O . LEU A 1 82 ? 4.808 3.987 4.966 1.00 97.31 82 LEU A O 1
ATOM 623 N N . SER A 1 83 ? 2.978 3.087 5.888 1.00 97.44 83 SER A N 1
ATOM 624 C CA . SER A 1 83 ? 3.650 2.459 7.014 1.00 97.44 83 SER A CA 1
ATOM 625 C C . SER A 1 83 ? 3.040 1.094 7.351 1.00 97.44 83 SER A C 1
ATOM 627 O O . SER A 1 83 ? 2.288 1.001 8.323 1.00 97.44 83 SER A O 1
ATOM 629 N N . PRO A 1 84 ? 3.610 -0.001 6.815 1.00 97.62 84 PRO A N 1
ATOM 630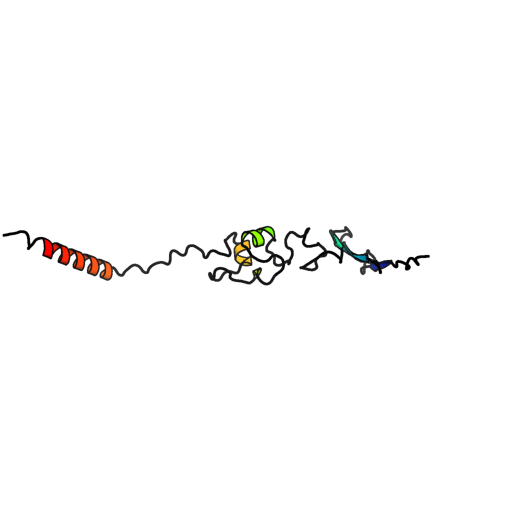 C CA . PRO A 1 84 ? 3.038 -1.343 6.962 1.00 97.62 84 PRO A CA 1
ATOM 631 C C . PRO A 1 84 ? 3.157 -1.902 8.393 1.00 97.62 84 PRO A C 1
ATOM 633 O O . PRO A 1 84 ? 2.827 -3.045 8.712 1.00 97.62 84 PRO A O 1
ATOM 636 N N . ALA A 1 85 ? 3.779 -1.126 9.282 1.00 97.69 85 ALA A N 1
ATOM 637 C CA . ALA A 1 85 ? 3.937 -1.449 10.685 1.00 97.69 85 ALA A CA 1
ATOM 638 C C . ALA A 1 85 ? 2.645 -1.243 11.483 1.00 97.69 85 ALA A C 1
ATOM 640 O O . ALA A 1 85 ? 2.518 -1.847 12.553 1.00 97.69 85 ALA A O 1
ATOM 641 N N . ASP A 1 86 ? 1.729 -0.384 11.030 1.00 96.75 86 ASP A N 1
ATOM 642 C CA . ASP A 1 86 ? 0.517 -0.089 11.786 1.00 96.75 86 ASP A CA 1
ATOM 643 C C . ASP A 1 86 ? -0.568 -1.166 11.636 1.00 96.75 86 ASP A C 1
ATOM 645 O O . ASP A 1 86 ? -1.271 -1.388 12.622 1.00 96.75 86 ASP A O 1
ATOM 649 N N . ALA A 1 87 ? -0.600 -1.972 10.565 1.00 97.75 87 ALA A N 1
ATOM 650 C CA . ALA A 1 87 ? -1.377 -3.223 10.511 1.00 97.75 87 ALA A CA 1
ATOM 651 C C . ALA A 1 87 ? -1.193 -4.116 11.745 1.00 97.75 87 ALA A C 1
ATOM 653 O O . ALA A 1 87 ? -2.127 -4.797 12.188 1.00 97.75 87 ALA A O 1
ATOM 654 N N . GLY A 1 88 ? 0.024 -4.136 12.297 1.00 97.25 88 GLY A N 1
ATOM 655 C CA . GLY A 1 88 ? 0.397 -4.936 13.461 1.00 97.25 88 GLY A CA 1
ATOM 656 C C . GLY A 1 88 ? 0.141 -4.272 14.817 1.00 97.25 88 GLY A C 1
ATOM 657 O O . GLY A 1 88 ? 0.383 -4.912 15.844 1.00 97.25 88 GLY A O 1
ATOM 658 N N . LEU A 1 89 ? -0.301 -3.013 14.853 1.00 97.06 89 LEU A N 1
ATOM 659 C CA . LEU A 1 89 ? -0.586 -2.292 16.094 1.00 97.06 89 LEU A CA 1
ATOM 660 C C . LEU A 1 89 ? -1.995 -2.594 16.604 1.00 97.06 89 LEU A C 1
ATOM 662 O O . LEU A 1 89 ? -2.902 -2.850 15.826 1.00 97.06 89 LEU A O 1
ATOM 666 N N . ASP A 1 90 ? -2.150 -2.532 17.923 1.00 95.69 90 ASP A N 1
ATOM 667 C CA . ASP A 1 90 ? -3.427 -2.566 18.640 1.00 95.69 90 ASP A CA 1
ATOM 668 C C . ASP A 1 90 ? -3.743 -1.126 19.068 1.00 95.69 90 ASP A C 1
ATOM 670 O O . ASP A 1 90 ? -3.238 -0.637 20.088 1.00 95.69 90 ASP A O 1
ATOM 674 N N . SER A 1 91 ? -4.439 -0.393 18.198 1.00 94.56 91 SER A N 1
ATOM 675 C CA . SER A 1 91 ? -4.615 1.058 18.344 1.00 94.56 91 SER A CA 1
ATOM 676 C C . SER A 1 91 ? -5.565 1.435 19.481 1.00 94.56 91 SER A C 1
ATOM 678 O O . SER A 1 91 ? -5.444 2.530 20.042 1.00 94.56 91 SER A O 1
ATOM 680 N N . ASP A 1 92 ? -6.486 0.545 19.848 1.00 93.31 92 ASP A N 1
ATOM 681 C CA . ASP A 1 92 ? -7.499 0.783 20.872 1.00 93.31 92 ASP A CA 1
ATOM 682 C C . ASP A 1 92 ? -7.267 0.010 22.188 1.00 93.31 92 ASP A C 1
ATOM 684 O O . ASP A 1 92 ? -7.874 0.336 23.218 1.00 93.31 92 ASP A O 1
ATOM 688 N N . GLY A 1 93 ? -6.313 -0.924 22.192 1.00 93.25 93 GLY A N 1
ATOM 689 C CA . GLY A 1 93 ? -5.873 -1.688 23.353 1.00 93.25 93 GLY A CA 1
ATOM 690 C C . GLY A 1 93 ? -6.776 -2.872 23.700 1.00 93.25 93 GLY A C 1
ATOM 691 O O . GLY A 1 93 ? -6.779 -3.292 24.868 1.00 93.25 93 GLY A O 1
ATOM 692 N N . ASP A 1 94 ? -7.583 -3.369 22.760 1.00 91.38 94 ASP A N 1
ATOM 693 C CA . ASP A 1 94 ? -8.513 -4.479 22.980 1.00 91.38 94 ASP A CA 1
ATOM 694 C C . ASP A 1 94 ? -7.889 -5.875 22.778 1.00 91.38 94 ASP A C 1
ATOM 696 O O . ASP A 1 94 ? -8.491 -6.893 23.154 1.00 91.38 94 ASP A O 1
AT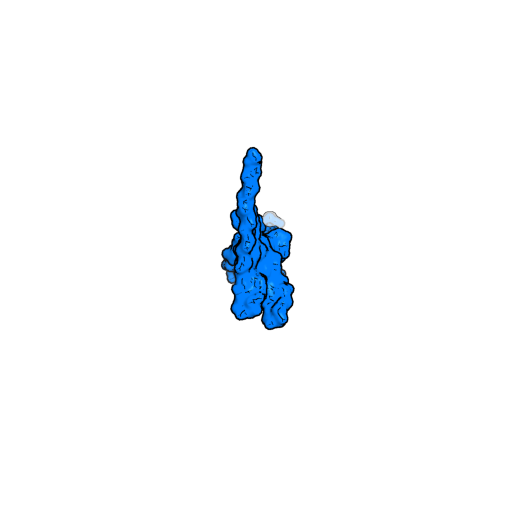OM 700 N N . GLY A 1 95 ? -6.651 -5.919 22.280 1.00 92.31 95 GLY A N 1
ATOM 701 C CA . GLY A 1 95 ? -5.884 -7.130 22.012 1.00 92.31 95 GLY A CA 1
ATOM 702 C C . GLY A 1 95 ? -5.971 -7.647 20.573 1.00 92.31 95 GLY A C 1
ATOM 703 O O . GLY A 1 95 ? -5.361 -8.687 20.294 1.00 92.31 95 GLY A O 1
ATOM 704 N N . ASN A 1 96 ? -6.689 -6.970 19.676 1.00 95.19 96 ASN A N 1
ATOM 705 C CA . ASN A 1 96 ? -6.668 -7.214 18.237 1.00 95.19 96 ASN A CA 1
ATOM 706 C C . ASN A 1 96 ? -5.716 -6.232 17.547 1.00 95.19 96 ASN A C 1
ATOM 708 O O . ASN A 1 96 ? -5.453 -5.142 18.037 1.00 95.19 96 ASN A O 1
ATOM 712 N N . THR A 1 97 ? -5.147 -6.639 16.413 1.00 97.38 97 THR A N 1
ATOM 713 C CA . THR A 1 97 ? -4.377 -5.705 15.585 1.00 97.38 97 THR A CA 1
ATOM 714 C C . THR A 1 97 ? -5.302 -4.994 14.605 1.00 97.38 97 THR A C 1
ATOM 716 O O . THR A 1 97 ? -6.311 -5.572 14.195 1.00 97.38 97 THR A O 1
ATOM 719 N N . ASN A 1 98 ? -4.906 -3.815 14.128 1.00 97.31 98 ASN A N 1
ATOM 720 C CA . ASN A 1 98 ? -5.652 -3.053 13.126 1.00 97.31 98 ASN A CA 1
ATOM 721 C C . ASN A 1 98 ? -6.005 -3.919 11.900 1.00 97.31 98 ASN A C 1
ATOM 723 O O . ASN A 1 98 ? -7.149 -3.920 11.444 1.00 97.31 98 ASN A O 1
ATOM 727 N N . LEU A 1 99 ? -5.067 -4.753 11.428 1.00 97.88 99 LEU A N 1
ATOM 728 C CA . LEU A 1 99 ? -5.317 -5.688 10.326 1.00 97.88 99 LEU A CA 1
ATOM 729 C C . LEU A 1 99 ? -6.370 -6.754 10.671 1.00 97.88 99 LEU A C 1
ATOM 731 O O . LEU A 1 99 ? -7.222 -7.084 9.842 1.00 97.88 99 LEU A O 1
ATOM 735 N N . ALA A 1 100 ? -6.328 -7.315 11.883 1.00 96.75 100 ALA A N 1
ATOM 736 C CA . ALA A 1 100 ? -7.322 -8.293 12.322 1.00 96.75 100 ALA A CA 1
ATOM 737 C C . ALA A 1 100 ? -8.722 -7.666 12.379 1.00 96.75 100 ALA A C 1
ATOM 739 O O . ALA A 1 100 ? -9.717 -8.310 12.038 1.00 96.75 100 ALA A O 1
ATOM 740 N N . GLU A 1 101 ? -8.793 -6.395 12.753 1.00 96.25 101 GLU A N 1
ATOM 741 C CA . GLU A 1 101 ? -10.028 -5.629 12.808 1.00 96.25 101 GLU A CA 1
ATOM 742 C C . GLU A 1 101 ? -10.567 -5.256 11.430 1.00 96.25 101 GLU A C 1
ATOM 744 O O . GLU A 1 101 ? -11.767 -5.415 11.185 1.00 96.25 101 GLU A O 1
ATOM 749 N N . TYR A 1 102 ? -9.698 -4.874 10.490 1.00 96.94 102 TYR A N 1
ATOM 750 C CA . TYR A 1 102 ? -10.066 -4.721 9.082 1.00 96.94 102 TYR A CA 1
ATOM 751 C C . TYR A 1 102 ? -10.708 -6.009 8.543 1.00 96.94 102 TYR A C 1
ATOM 753 O O . TYR A 1 102 ? -11.824 -5.992 8.014 1.00 96.94 102 TYR A O 1
ATOM 761 N N . GLN A 1 103 ? -10.065 -7.157 8.775 1.00 97.06 103 GLN A N 1
ATOM 762 C CA . GLN A 1 103 ? -10.577 -8.469 8.366 1.00 97.06 103 GLN A CA 1
ATOM 763 C C . GLN A 1 103 ? -11.898 -8.838 9.063 1.00 97.06 103 GLN A C 1
ATOM 765 O O . GLN A 1 103 ? -12.759 -9.497 8.469 1.00 97.06 103 GLN A O 1
ATOM 770 N N . ALA A 1 104 ? -12.087 -8.402 10.311 1.00 94.19 104 ALA A N 1
ATOM 771 C CA . ALA A 1 104 ? -13.312 -8.601 11.081 1.00 94.19 104 ALA A CA 1
ATOM 772 C C . ALA A 1 104 ? -14.421 -7.581 10.760 1.00 94.19 104 ALA A C 1
ATOM 774 O O . ALA A 1 104 ? -15.539 -7.731 11.261 1.00 94.19 104 ALA A O 1
ATOM 775 N N . ASN A 1 105 ? -14.156 -6.582 9.907 1.00 93.88 105 ASN A N 1
ATOM 776 C CA . ASN A 1 105 ? -15.017 -5.417 9.684 1.00 93.88 105 ASN A CA 1
ATOM 777 C C . ASN A 1 105 ? -15.388 -4.692 10.999 1.00 93.88 105 ASN A C 1
ATOM 779 O O . ASN A 1 105 ? -16.541 -4.281 11.182 1.00 93.88 105 ASN A O 1
ATOM 783 N N . SER A 1 106 ? -14.433 -4.570 11.927 1.00 91.94 106 SER A N 1
ATOM 784 C CA . SER A 1 106 ? -14.563 -3.798 13.171 1.00 91.94 106 SER A CA 1
ATOM 785 C C . SER A 1 106 ? -13.866 -2.434 13.074 1.00 91.94 106 SER A C 1
ATOM 787 O O . SER A 1 106 ? -13.529 -1.976 11.981 1.00 91.94 106 SER A O 1
ATOM 789 N N . ASN A 1 107 ? -13.777 -1.716 14.197 1.00 92.94 107 ASN A N 1
ATOM 790 C CA . ASN A 1 107 ? -13.250 -0.357 14.257 1.00 92.94 107 ASN A CA 1
ATOM 791 C C . ASN A 1 107 ? -11.943 -0.352 15.060 1.00 92.94 107 ASN A C 1
ATOM 793 O O . ASN A 1 107 ? -12.049 -0.461 16.277 1.00 92.94 107 ASN A O 1
ATOM 797 N N . PRO A 1 108 ? -10.789 -0.072 14.427 1.00 94.75 108 PRO A N 1
ATOM 798 C CA . PRO A 1 108 ? -9.480 -0.134 15.070 1.00 94.75 108 PRO A CA 1
ATOM 799 C C . PRO A 1 108 ? -9.248 0.889 16.174 1.00 94.75 108 PRO A C 1
ATOM 801 O O . PRO A 1 108 ? -8.247 0.856 16.876 1.00 94.75 108 PRO A O 1
ATOM 804 N N . LEU A 1 109 ? -10.147 1.860 16.314 1.00 94.06 109 LEU A N 1
ATOM 805 C CA . LEU A 1 109 ? -10.067 2.894 17.337 1.00 94.06 109 LEU A CA 1
ATOM 806 C C . LEU A 1 109 ? -11.103 2.709 18.445 1.00 94.06 109 LEU A C 1
ATOM 808 O O . LEU A 1 109 ? -11.308 3.627 19.251 1.00 94.06 109 LEU A O 1
ATOM 812 N N . GLN A 1 110 ? -11.837 1.598 18.450 1.00 89.44 110 GLN A N 1
ATOM 813 C CA . GLN A 1 110 ? -12.922 1.410 19.390 1.00 89.44 110 GLN A CA 1
ATOM 814 C C . GLN A 1 110 ? -12.961 -0.021 19.915 1.00 89.44 110 GLN A C 1
ATOM 816 O O . GLN A 1 110 ? -13.504 -0.893 19.223 1.00 89.44 110 GLN A O 1
ATOM 821 N N . PRO A 1 111 ? -12.605 -0.216 21.204 1.00 81.94 111 PRO A N 1
ATOM 822 C CA . PRO A 1 111 ? -12.684 -1.537 21.779 1.00 81.94 111 PRO A CA 1
ATOM 823 C C . PRO A 1 111 ? -14.152 -1.965 21.723 1.00 81.94 111 PRO A C 1
ATOM 825 O O . PRO A 1 111 ? -15.055 -1.120 21.887 1.00 81.94 111 PRO A O 1
ATOM 828 N N . PRO A 1 112 ? -14.445 -3.257 21.506 1.00 73.56 112 PRO A N 1
ATOM 829 C CA . PRO A 1 112 ? -15.803 -3.755 21.508 1.00 73.56 112 PRO A CA 1
ATOM 830 C C . PRO A 1 112 ? -16.482 -3.254 22.773 1.00 73.56 112 PRO A C 1
ATOM 832 O O . PRO A 1 112 ? -15.851 -3.157 23.825 1.00 73.56 112 PRO A O 1
ATOM 835 N N . ASN A 1 113 ? -17.770 -2.911 22.674 1.00 65.19 113 ASN A N 1
ATOM 836 C CA . ASN A 1 113 ? -18.565 -2.498 23.826 1.00 65.19 113 ASN A CA 1
ATOM 837 C C . ASN A 1 113 ? -18.615 -3.664 24.819 1.00 65.19 113 ASN A C 1
ATOM 839 O O . ASN A 1 113 ? -19.581 -4.430 24.858 1.00 65.19 113 ASN A O 1
ATOM 843 N N . THR A 1 114 ? -17.569 -3.820 25.624 1.00 58.38 114 THR A N 1
ATOM 844 C CA . THR A 1 114 ? -17.531 -4.760 26.712 1.00 58.38 114 THR A CA 1
ATOM 845 C C . THR A 1 114 ? -18.497 -4.163 27.706 1.00 58.38 114 THR A C 1
ATOM 847 O O . THR A 1 114 ? -18.161 -3.273 28.489 1.00 58.38 114 THR A O 1
ATOM 850 N N . SER A 1 115 ? -19.740 -4.634 27.672 1.00 54.12 115 SER A N 1
ATOM 851 C CA . SER A 1 115 ? -20.521 -4.732 28.887 1.00 54.12 115 SER A CA 1
ATOM 852 C C . SER A 1 115 ? -19.678 -5.589 29.822 1.00 54.12 115 SER A C 1
ATOM 854 O O . SER A 1 115 ? -19.796 -6.815 29.820 1.00 54.12 115 SER A O 1
ATOM 856 N N . VAL A 1 116 ? -18.739 -4.958 30.533 1.00 56.62 116 VAL A N 1
ATOM 857 C CA . VAL A 1 116 ? -17.979 -5.604 31.589 1.00 56.62 116 VAL A CA 1
ATOM 858 C C . VAL A 1 116 ? -19.058 -6.181 32.476 1.00 56.62 116 VAL A C 1
ATOM 860 O O . VAL A 1 116 ? -19.894 -5.431 32.987 1.00 56.62 116 VAL A O 1
ATOM 863 N N . ALA A 1 117 ? -19.126 -7.508 32.558 1.00 53.75 117 ALA A N 1
ATOM 864 C CA . ALA A 1 117 ? -20.033 -8.164 33.471 1.00 53.75 117 ALA A CA 1
ATOM 865 C C . ALA A 1 117 ? -19.631 -7.675 34.861 1.00 53.75 117 ALA A C 1
ATOM 867 O O . ALA A 1 117 ? -18.677 -8.177 35.453 1.00 53.75 117 ALA A O 1
ATOM 868 N N . VAL A 1 118 ? -20.307 -6.631 35.351 1.00 60.59 118 VAL A N 1
ATOM 869 C CA . VAL A 1 118 ? -20.204 -6.223 36.743 1.00 60.59 118 VAL A CA 1
ATOM 870 C C . VAL A 1 118 ? -20.571 -7.495 37.493 1.00 60.59 118 VAL A C 1
ATOM 872 O O . VAL A 1 118 ? -21.673 -8.007 37.254 1.00 60.59 118 VAL A O 1
ATOM 875 N N . PRO A 1 119 ? -19.659 -8.077 38.297 1.00 62.84 119 PRO A N 1
ATOM 876 C CA . PRO A 1 119 ? -19.972 -9.300 39.013 1.00 62.84 119 PRO A CA 1
ATOM 877 C C . PRO A 1 119 ? -21.274 -9.029 39.747 1.00 62.84 119 PRO A C 1
ATOM 879 O O . PRO A 1 119 ? -21.380 -8.003 40.426 1.00 62.84 119 PRO A O 1
ATOM 882 N N . ALA A 1 120 ? -22.280 -9.880 39.515 1.00 68.00 120 ALA A N 1
ATOM 883 C CA . ALA A 1 120 ? -23.579 -9.738 40.151 1.00 68.00 120 ALA A CA 1
ATOM 884 C C . ALA A 1 120 ? -23.318 -9.437 41.624 1.00 68.00 120 ALA A C 1
ATOM 886 O O . ALA A 1 120 ? -22.631 -10.217 42.291 1.00 68.00 120 ALA A O 1
ATOM 887 N N . VAL A 1 121 ? -23.759 -8.262 42.090 1.00 67.38 121 VAL A N 1
ATOM 888 C CA . VAL A 1 121 ? -23.581 -7.878 43.490 1.00 67.38 121 VAL A CA 1
ATOM 889 C C . VAL A 1 121 ? -24.114 -9.067 44.287 1.00 67.38 121 VAL A C 1
ATOM 891 O O . VAL A 1 121 ? -25.271 -9.432 44.052 1.00 67.38 121 VAL A O 1
ATOM 894 N N . PRO A 1 122 ? -23.302 -9.733 45.135 1.00 69.56 122 PRO A N 1
ATOM 895 C CA . PRO A 1 122 ? -23.765 -10.907 45.862 1.00 69.56 122 PRO A CA 1
ATOM 896 C C . PRO A 1 122 ? -25.092 -10.549 46.518 1.00 69.56 122 PRO A C 1
ATOM 898 O O . PRO A 1 122 ? -25.202 -9.439 47.035 1.00 69.56 122 PRO A O 1
ATOM 901 N N . GLU A 1 123 ? -26.099 -11.424 46.492 1.00 67.00 123 GLU A N 1
ATOM 902 C CA . GLU A 1 123 ? -27.452 -11.085 46.977 1.00 67.00 123 GLU A CA 1
ATOM 903 C C . GLU A 1 123 ? -27.427 -10.455 48.384 1.00 67.00 123 GLU A C 1
ATOM 905 O O . GLU A 1 123 ? -28.207 -9.558 48.693 1.00 67.00 123 GLU A O 1
ATOM 910 N N . TRP A 1 124 ? -26.432 -10.820 49.198 1.00 63.00 124 TRP A N 1
ATOM 911 C CA . TRP A 1 124 ? -26.080 -10.201 50.478 1.00 63.00 124 TRP A CA 1
ATOM 912 C C . TRP A 1 124 ? -25.891 -8.673 50.430 1.00 63.00 124 TRP A C 1
AT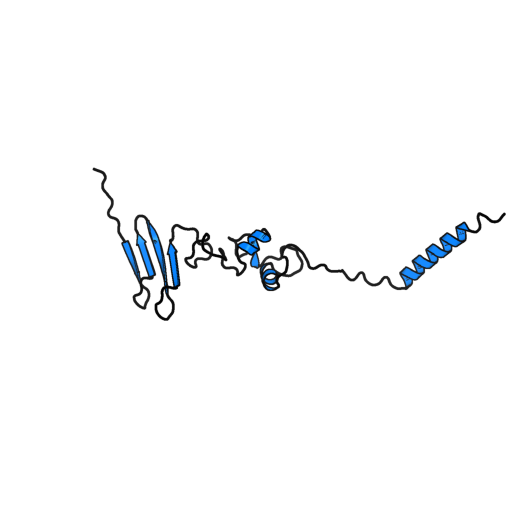OM 914 O O . TRP A 1 124 ? -26.318 -7.985 51.349 1.00 63.00 124 TRP A O 1
ATOM 924 N N . GLY A 1 125 ? -25.285 -8.116 49.380 1.00 63.47 125 GLY A N 1
ATOM 925 C CA . GLY A 1 125 ? -25.107 -6.674 49.179 1.00 63.47 125 GLY A CA 1
ATOM 926 C C . GLY A 1 125 ? -26.419 -5.945 48.876 1.00 63.47 125 GLY A C 1
ATOM 927 O O . GLY A 1 125 ? -26.653 -4.861 49.413 1.00 63.47 125 GLY A O 1
ATOM 928 N N . LEU A 1 126 ? -27.318 -6.570 48.108 1.00 65.44 126 LEU A N 1
ATOM 929 C CA . LEU A 1 126 ? -28.678 -6.060 47.892 1.00 65.44 126 LEU A CA 1
ATOM 930 C C . LEU A 1 126 ? -29.515 -6.155 49.173 1.00 65.44 126 LEU A C 1
ATOM 932 O O . LEU A 1 126 ? -30.253 -5.225 49.495 1.00 65.44 126 LEU A O 1
ATOM 936 N N . ILE A 1 127 ? -29.344 -7.230 49.948 1.00 64.19 127 ILE A N 1
ATOM 937 C CA . ILE A 1 127 ? -29.987 -7.414 51.255 1.00 64.19 127 ILE A CA 1
ATOM 938 C C . ILE A 1 127 ? -29.495 -6.359 52.254 1.00 64.19 127 ILE A C 1
ATOM 940 O O . ILE A 1 127 ? -30.311 -5.763 52.954 1.00 64.19 127 ILE A O 1
ATOM 944 N N . ILE A 1 128 ? -28.192 -6.061 52.300 1.00 67.00 128 ILE A N 1
ATOM 945 C CA . ILE A 1 128 ? -27.634 -5.018 53.176 1.00 67.00 128 ILE A CA 1
ATOM 946 C C . ILE A 1 128 ? -28.144 -3.630 52.764 1.00 67.00 128 ILE A C 1
ATOM 948 O O . ILE A 1 128 ? -28.539 -2.855 53.637 1.00 67.00 128 ILE A O 1
ATOM 952 N N . MET A 1 129 ? -28.219 -3.320 51.463 1.00 66.25 129 MET A N 1
ATOM 953 C CA . MET A 1 129 ? -28.824 -2.067 50.988 1.00 66.25 129 MET A CA 1
ATOM 954 C C . MET A 1 129 ? -30.318 -1.972 51.321 1.00 66.25 129 MET A C 1
ATOM 956 O O . MET A 1 129 ? -30.771 -0.925 51.782 1.00 66.25 129 MET A O 1
ATOM 960 N N . ALA A 1 130 ? -31.083 -3.051 51.143 1.00 68.69 130 ALA A N 1
ATOM 961 C CA . ALA A 1 130 ? -32.512 -3.088 51.452 1.00 68.69 130 ALA A CA 1
ATOM 962 C C . ALA A 1 130 ? -32.784 -2.968 52.963 1.00 68.69 130 ALA A C 1
ATOM 964 O O . ALA A 1 130 ? -33.689 -2.239 53.373 1.00 68.69 130 ALA A O 1
ATOM 965 N N . LEU A 1 131 ? -31.970 -3.618 53.804 1.00 70.19 131 LEU A N 1
ATOM 966 C CA . LEU A 1 131 ? -32.041 -3.504 55.264 1.00 70.19 131 LEU A CA 1
ATOM 967 C C . LEU A 1 131 ? -31.654 -2.101 55.741 1.00 70.19 131 LEU A C 1
ATOM 969 O O . LEU A 1 131 ? -32.328 -1.545 56.611 1.00 70.19 131 LEU A O 1
ATOM 973 N N . ALA A 1 132 ? -30.614 -1.501 55.154 1.00 69.06 13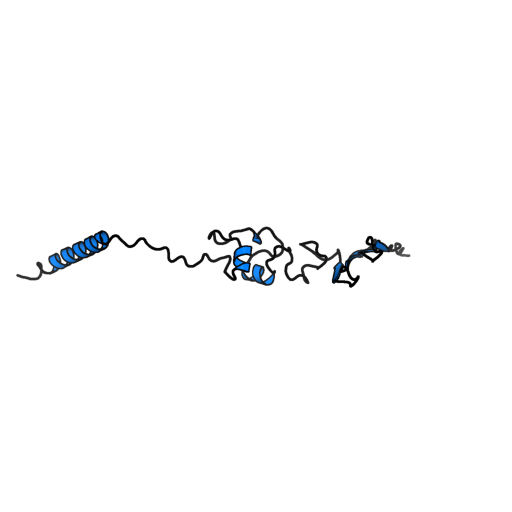2 ALA A N 1
ATOM 974 C CA . ALA A 1 132 ? -30.214 -0.130 55.457 1.00 69.06 132 ALA A CA 1
ATOM 975 C C . ALA A 1 132 ? -31.319 0.872 55.087 1.00 69.06 132 ALA A C 1
ATOM 977 O O . ALA A 1 132 ? -31.651 1.743 55.894 1.00 69.06 132 ALA A O 1
ATOM 978 N N . LEU A 1 133 ? -31.949 0.707 53.919 1.00 67.38 133 LEU A N 1
ATOM 979 C CA . LEU A 1 133 ? -33.048 1.561 53.467 1.00 67.38 133 LEU A CA 1
ATOM 980 C C . LEU A 1 133 ? -34.299 1.389 54.347 1.00 67.38 133 LEU A C 1
ATOM 982 O O . LEU A 1 133 ? -34.892 2.380 54.777 1.00 67.38 133 LEU A O 1
ATOM 986 N N . GLY A 1 134 ? -34.652 0.150 54.705 1.00 68.19 134 GLY A N 1
ATOM 987 C CA . GLY A 1 134 ? -35.770 -0.155 55.604 1.00 68.19 134 GLY A CA 1
ATOM 988 C C . GLY A 1 134 ? -35.594 0.417 57.017 1.00 68.19 134 GLY A C 1
ATOM 989 O O . GLY A 1 134 ? -36.534 0.981 57.580 1.00 68.19 134 GLY A O 1
ATOM 990 N N . LEU A 1 135 ? -34.380 0.359 57.577 1.00 66.75 135 LEU A N 1
ATOM 991 C CA . LEU A 1 135 ? -34.076 0.945 58.888 1.00 66.75 135 LEU A CA 1
ATOM 992 C C . LEU A 1 135 ? -34.101 2.486 58.854 1.00 66.75 135 LEU A C 1
ATOM 994 O O . LEU A 1 135 ? -34.476 3.126 59.841 1.00 66.75 135 LEU A O 1
ATOM 998 N N . MET A 1 136 ? -33.731 3.089 57.719 1.00 66.44 136 MET A N 1
ATOM 999 C CA . MET A 1 136 ? -33.758 4.541 57.514 1.00 66.44 136 MET A CA 1
ATOM 1000 C C . MET A 1 136 ? -35.195 5.070 57.377 1.00 66.44 136 MET A C 1
ATOM 1002 O O . MET A 1 136 ? -35.534 6.087 57.986 1.00 66.44 136 MET A O 1
ATOM 1006 N N . LEU A 1 137 ? -36.064 4.335 56.677 1.00 61.09 137 LEU A N 1
ATOM 1007 C CA . LEU A 1 137 ? -37.501 4.616 56.564 1.00 61.09 137 LEU A CA 1
ATOM 1008 C C . LEU A 1 137 ? -38.237 4.433 57.906 1.00 61.09 137 LEU A C 1
ATOM 1010 O O . LEU A 1 137 ? -39.056 5.273 58.280 1.00 61.09 137 LEU A O 1
ATOM 1014 N N . ALA A 1 138 ? -37.892 3.408 58.694 1.00 64.31 138 ALA A N 1
ATOM 1015 C CA . ALA A 1 138 ? -38.492 3.166 60.014 1.00 64.31 138 ALA A CA 1
ATOM 1016 C C . ALA A 1 138 ? -38.152 4.247 61.063 1.00 64.31 138 ALA A C 1
ATOM 1018 O O . ALA A 1 138 ? -38.884 4.433 62.037 1.00 64.31 138 ALA A O 1
ATOM 1019 N N . ARG A 1 139 ? -37.052 4.990 60.879 1.00 62.75 139 ARG A N 1
ATOM 1020 C CA . ARG A 1 139 ? -36.705 6.139 61.735 1.00 62.75 139 ARG A CA 1
ATOM 1021 C C . ARG A 1 139 ? -37.516 7.398 61.415 1.00 62.75 139 ARG A C 1
ATOM 1023 O O . ARG A 1 139 ? -37.660 8.242 62.295 1.00 62.75 139 ARG A O 1
ATOM 1030 N N . GLN A 1 140 ? -38.067 7.522 60.207 1.00 54.06 140 GLN A N 1
ATOM 1031 C CA . GLN A 1 140 ? -38.863 8.686 59.793 1.00 54.06 140 GLN A CA 1
ATOM 1032 C C . GLN A 1 140 ? -40.309 8.625 60.320 1.00 54.06 140 GLN A C 1
ATOM 1034 O O . GLN A 1 140 ? -40.901 9.661 60.608 1.00 54.06 140 GLN A O 1
ATOM 1039 N N . THR A 1 141 ? -40.869 7.431 60.540 1.00 56.44 141 THR A N 1
ATOM 1040 C CA . THR A 1 141 ? -42.268 7.265 60.985 1.00 56.44 141 THR A CA 1
ATOM 1041 C C . THR A 1 141 ? -42.474 7.457 62.490 1.00 56.44 141 THR A C 1
ATOM 1043 O O . THR A 1 141 ? -43.559 7.846 62.913 1.00 56.44 141 THR A O 1
ATOM 1046 N N . LYS A 1 142 ? -41.437 7.274 63.321 1.00 55.09 142 LYS A N 1
ATOM 1047 C CA . LYS A 1 142 ? -41.515 7.539 64.774 1.00 55.09 142 LYS A CA 1
ATOM 1048 C C . LYS A 1 142 ? -41.449 9.020 65.159 1.00 55.09 142 LYS A C 1
ATOM 1050 O O . LYS A 1 142 ? -41.661 9.331 66.324 1.00 55.09 142 LYS A O 1
ATOM 1055 N N . LYS A 1 143 ? -41.163 9.930 64.221 1.00 54.69 143 LYS A N 1
ATOM 1056 C CA . LYS A 1 143 ? -41.059 11.373 64.503 1.00 54.69 143 LYS A CA 1
ATOM 1057 C C . LYS A 1 143 ? -42.313 12.179 64.130 1.00 54.69 143 LYS A C 1
ATOM 1059 O O . LYS A 1 143 ? -42.272 13.400 64.208 1.00 54.69 143 LYS A O 1
ATOM 1064 N N . GLN A 1 144 ? -43.406 11.515 63.737 1.00 55.94 144 GLN A N 1
ATOM 1065 C CA . GLN A 1 144 ? -44.706 12.156 63.466 1.00 55.94 144 GLN A CA 1
ATOM 1066 C C . GLN A 1 144 ? -45.878 11.565 64.275 1.00 55.94 144 GLN A C 1
ATOM 1068 O O . GLN A 1 144 ? -47.035 11.831 63.967 1.00 55.94 144 GLN A O 1
ATOM 1073 N N . GLY A 1 145 ? -45.601 10.777 65.318 1.00 58.41 145 GLY A N 1
ATOM 1074 C CA . GLY A 1 145 ? -46.623 10.252 66.224 1.00 58.41 145 GLY A CA 1
ATOM 1075 C C . GLY A 1 145 ? -46.385 10.714 67.658 1.00 58.41 145 GLY A C 1
ATOM 1076 O O . GLY A 1 145 ? -45.573 10.097 68.344 1.00 58.41 145 GLY A O 1
ATOM 1077 N N . VAL A 1 146 ? -47.176 11.716 68.066 1.00 46.66 146 VAL A N 1
ATOM 1078 C CA . VAL A 1 146 ? -47.246 12.431 69.364 1.00 46.66 146 VAL A CA 1
ATOM 1079 C C . VAL A 1 146 ? -46.261 13.586 69.527 1.00 46.66 146 VAL A C 1
ATOM 1081 O O . VAL A 1 146 ? -45.034 13.351 69.551 1.00 46.66 146 VAL A O 1
#

Sequence (146 aa):
MPVHAAVTIDYSYDDLNRLQTLARNDGPVVGYQYDAAGNLTTQGVSNSPDTDGDLLANFADPDDDGDGMPDTWEIQYGLNPLSPADAGLDSDGDGNTNLAEYQANSNPLQPPNTSVAVPAVPEWGLIIMALALGLMLARQTKKQGV

InterPro domains:
  IPR006530 YD repeat [TIGR01643] (13-43)
  IPR026442 IPTL-CTERM protein sorting domain [PF18203] (117-140)
  IPR026442 IPTL-CTERM protein sorting domain [TIGR04174] (118-140)
  IPR028974 TSP type-3 repeat [G3DSA:4.10.1080.10] (7-114)
  IPR028974 TSP type-3 repeat [SSF103647] (35-104)
  IPR031325 RHS repeat [PF05593] (13-42)
  IPR059100 Bacterial TSP3 repeat [PF18884] (63-84)
  IPR059100 Bacterial TSP3 repeat [PF18884] (90-111)